Protein AF-A0A835B9L0-F1 (afdb_monomer_lite)

Structure (mmCIF, N/CA/C/O backbone):
data_AF-A0A835B9L0-F1
#
_entry.id   AF-A0A835B9L0-F1
#
loop_
_atom_site.group_PDB
_atom_site.id
_atom_site.type_symbol
_atom_site.label_atom_id
_atom_site.label_alt_id
_atom_site.label_comp_id
_atom_site.label_asym_id
_atom_site.label_entity_id
_atom_site.label_seq_id
_atom_site.pdbx_PDB_ins_code
_atom_site.Cartn_x
_atom_site.Cartn_y
_atom_site.Cartn_z
_atom_site.occupancy
_atom_site.B_iso_or_equiv
_atom_site.auth_seq_id
_atom_site.auth_comp_id
_atom_site.auth_asym_id
_atom_site.auth_atom_id
_atom_site.pdbx_PDB_model_num
ATOM 1 N N . MET A 1 1 ? -8.488 -29.425 7.022 1.00 32.03 1 MET A N 1
ATOM 2 C CA . MET A 1 1 ? -8.833 -28.038 6.633 1.00 32.03 1 MET A CA 1
ATOM 3 C C . MET A 1 1 ? -8.900 -27.228 7.919 1.00 32.03 1 MET A C 1
ATOM 5 O O . MET A 1 1 ? -9.617 -27.643 8.816 1.00 32.03 1 MET A O 1
ATOM 9 N N . SER A 1 2 ? -8.077 -26.191 8.084 1.00 35.22 2 SER A N 1
ATOM 10 C CA . SER A 1 2 ? -7.967 -25.445 9.346 1.00 35.22 2 SER A CA 1
ATOM 11 C C . SER A 1 2 ? -9.107 -24.432 9.491 1.00 35.22 2 SER A C 1
ATOM 13 O O . SER A 1 2 ? -9.286 -23.565 8.639 1.00 35.22 2 SER A O 1
ATOM 15 N N . ALA A 1 3 ? -9.862 -24.547 10.584 1.00 35.94 3 ALA A N 1
ATOM 16 C CA . ALA A 1 3 ? -11.066 -23.780 10.921 1.00 35.94 3 ALA A CA 1
ATOM 17 C C . ALA A 1 3 ? -10.812 -22.307 11.325 1.00 35.94 3 ALA A C 1
ATOM 19 O O . ALA A 1 3 ? -11.635 -21.687 11.987 1.00 35.94 3 ALA A O 1
ATOM 20 N N . SER A 1 4 ? -9.682 -21.720 10.934 1.00 37.81 4 SER A N 1
ATOM 21 C CA . SER A 1 4 ? -9.269 -20.378 11.364 1.00 37.81 4 SER A CA 1
ATOM 22 C C . SER A 1 4 ? -9.733 -19.247 10.437 1.00 37.81 4 SER A C 1
ATOM 24 O O . SER A 1 4 ? -9.329 -18.107 10.627 1.00 37.81 4 SER A O 1
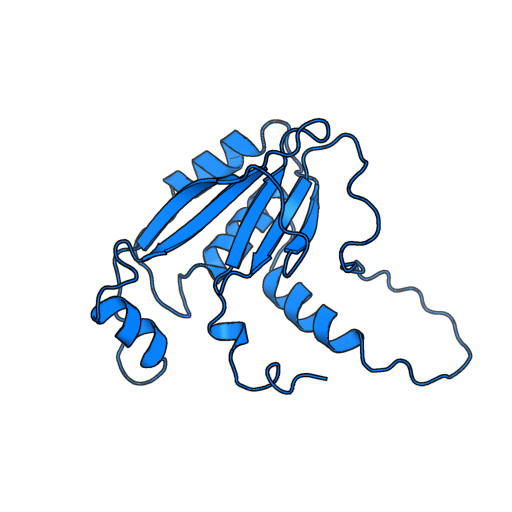ATOM 26 N N . TYR A 1 5 ? -10.544 -19.529 9.414 1.00 41.41 5 TYR A N 1
ATOM 27 C CA . TYR A 1 5 ? -10.918 -18.538 8.391 1.00 41.41 5 TYR A CA 1
ATOM 28 C C . TYR A 1 5 ? -12.298 -17.889 8.595 1.00 41.41 5 TYR A C 1
ATOM 30 O O . TYR A 1 5 ? -12.746 -17.148 7.727 1.00 41.41 5 TYR A O 1
ATOM 38 N N . SER A 1 6 ? -12.941 -18.093 9.752 1.00 41.53 6 SER A N 1
ATOM 39 C CA . SER A 1 6 ? -14.321 -17.629 9.997 1.00 41.53 6 SER A CA 1
ATOM 40 C C . SER A 1 6 ? -14.525 -16.869 11.318 1.00 41.53 6 SER A C 1
ATOM 42 O O . SER A 1 6 ? -15.642 -16.818 11.818 1.00 41.53 6 SER A O 1
ATOM 44 N N . LEU A 1 7 ? -13.476 -16.274 11.895 1.00 43.47 7 LEU A N 1
ATOM 45 C CA . LEU A 1 7 ? -13.557 -15.523 13.161 1.00 43.47 7 LEU A CA 1
ATOM 46 C C . LEU A 1 7 ? -13.043 -14.082 13.019 1.00 43.47 7 LEU A C 1
ATOM 48 O O . LEU A 1 7 ? -12.087 -13.731 13.689 1.00 43.47 7 LEU A O 1
ATOM 52 N N . GLY A 1 8 ? -13.568 -13.257 12.104 1.00 49.78 8 GLY A N 1
ATOM 53 C CA . GLY A 1 8 ? -13.222 -11.814 12.040 1.00 49.78 8 GLY A CA 1
ATOM 54 C C . GLY A 1 8 ? -11.729 -11.460 11.857 1.00 49.78 8 GLY A C 1
ATOM 55 O O . GLY A 1 8 ? -11.364 -10.290 11.844 1.00 49.78 8 GLY A O 1
ATOM 56 N N . LEU A 1 9 ? -10.852 -12.458 11.681 1.00 61.62 9 LEU A N 1
ATOM 57 C CA . LEU A 1 9 ? -9.398 -12.307 11.637 1.00 61.62 9 LEU A CA 1
ATOM 58 C C . LEU A 1 9 ? -8.927 -11.563 10.388 1.00 61.62 9 LEU A C 1
ATOM 60 O O . LEU A 1 9 ? -7.814 -11.061 10.383 1.00 61.62 9 LEU A O 1
ATOM 64 N N . TRP A 1 10 ? -9.743 -11.494 9.332 1.00 67.50 10 TRP A N 1
ATOM 65 C CA . TRP A 1 10 ? -9.425 -10.700 8.140 1.00 67.50 10 TRP A CA 1
ATOM 66 C C . TRP A 1 10 ? -9.291 -9.219 8.480 1.00 67.50 10 TRP A C 1
ATOM 68 O O . TRP A 1 10 ? -8.354 -8.560 8.046 1.00 67.50 10 TRP A O 1
ATOM 78 N N . ASP A 1 11 ? -10.184 -8.718 9.328 1.00 68.69 11 ASP A N 1
ATOM 79 C CA . ASP A 1 11 ? -10.173 -7.316 9.714 1.00 68.69 11 ASP A CA 1
ATOM 80 C C . ASP A 1 11 ? -9.044 -7.039 10.728 1.00 68.69 11 ASP A C 1
ATOM 82 O O . ASP A 1 11 ? -8.704 -5.885 10.959 1.00 68.69 11 ASP A O 1
ATOM 86 N N . LEU A 1 12 ? -8.424 -8.074 11.310 1.00 69.69 12 LEU A N 1
ATOM 87 C CA . LEU A 1 12 ? -7.226 -8.007 12.164 1.00 69.69 12 LEU A CA 1
ATOM 88 C C . LEU A 1 12 ? -5.914 -8.225 11.399 1.00 69.69 12 LEU A C 1
ATOM 90 O O . LEU A 1 12 ? -4.849 -8.055 11.982 1.00 69.69 12 LEU A O 1
ATOM 94 N N . GLN A 1 13 ? -5.970 -8.607 10.122 1.00 80.50 13 GLN A N 1
ATOM 95 C CA . GLN A 1 13 ? -4.768 -8.876 9.341 1.00 80.50 13 GLN A CA 1
ATOM 96 C C . GLN A 1 13 ? -4.045 -7.589 8.977 1.00 80.50 13 GLN A C 1
ATOM 98 O O . GLN A 1 13 ? -4.656 -6.585 8.605 1.00 80.50 13 GLN A O 1
ATOM 103 N N . HIS A 1 14 ? -2.722 -7.674 9.036 1.00 86.25 14 HIS A N 1
ATOM 104 C CA . HIS A 1 14 ? -1.841 -6.620 8.580 1.00 86.25 14 HIS A CA 1
ATOM 105 C C . HIS A 1 14 ? -1.546 -6.796 7.092 1.00 86.25 14 HIS A C 1
ATOM 107 O O . HIS A 1 14 ? -1.108 -7.871 6.679 1.00 86.25 14 HIS A O 1
ATOM 113 N N . PHE A 1 15 ? -1.795 -5.774 6.279 1.00 89.94 15 PHE A N 1
ATOM 114 C CA . PHE A 1 15 ? -1.564 -5.821 4.835 1.00 89.94 15 PHE A CA 1
ATOM 115 C C . PHE A 1 15 ? -0.430 -4.882 4.436 1.00 89.94 15 PHE A C 1
ATOM 117 O O . PHE A 1 15 ? -0.280 -3.791 4.980 1.00 89.94 15 PHE A O 1
ATOM 124 N N . MET A 1 16 ? 0.381 -5.340 3.489 1.00 93.25 16 MET A N 1
ATOM 125 C CA . MET A 1 16 ? 1.539 -4.626 2.967 1.00 93.25 16 MET A CA 1
ATOM 126 C C . MET A 1 16 ? 1.532 -4.685 1.446 1.00 93.25 16 MET A C 1
ATOM 128 O O . MET A 1 16 ? 1.065 -5.662 0.851 1.00 93.25 16 MET A O 1
ATOM 132 N N . VAL A 1 17 ? 2.148 -3.690 0.822 1.00 93.62 17 VAL A N 1
ATOM 133 C CA . VAL A 1 17 ? 2.341 -3.648 -0.627 1.00 93.62 17 VAL A CA 1
ATOM 134 C C . VAL A 1 17 ? 3.772 -4.042 -0.957 1.00 93.62 17 VAL A C 1
ATOM 136 O O . VAL A 1 17 ? 4.722 -3.507 -0.393 1.00 93.62 17 VAL A O 1
ATOM 139 N N . VAL A 1 18 ? 3.928 -4.990 -1.873 1.00 92.12 18 VAL A N 1
ATOM 140 C CA . VAL A 1 18 ? 5.206 -5.505 -2.361 1.00 92.12 18 VAL A CA 1
ATOM 141 C C . VAL A 1 18 ? 5.378 -5.071 -3.811 1.00 92.12 18 VAL A C 1
ATOM 143 O O . VAL A 1 18 ? 4.640 -5.512 -4.691 1.00 92.12 18 VAL A O 1
ATOM 146 N N . LEU A 1 19 ? 6.374 -4.229 -4.059 1.00 90.81 19 LEU A N 1
ATOM 147 C CA . LEU A 1 19 ? 6.743 -3.723 -5.372 1.00 90.81 19 LEU A CA 1
ATOM 148 C C . LEU A 1 19 ? 8.020 -4.418 -5.853 1.00 90.81 19 LEU A C 1
ATOM 150 O O . LEU A 1 19 ? 9.089 -4.287 -5.252 1.00 90.81 19 LEU A O 1
ATOM 154 N N . ARG A 1 20 ? 7.927 -5.151 -6.961 1.00 87.06 20 ARG A N 1
ATOM 155 C CA . ARG A 1 20 ? 9.085 -5.743 -7.636 1.00 87.06 20 ARG A CA 1
ATOM 156 C C . ARG A 1 20 ? 9.475 -4.871 -8.818 1.00 87.06 20 ARG A C 1
ATOM 158 O O . ARG A 1 20 ? 8.756 -4.836 -9.810 1.00 87.06 20 ARG A O 1
ATOM 165 N N . THR A 1 21 ? 10.623 -4.216 -8.712 1.00 80.44 21 THR A N 1
ATOM 166 C CA . THR A 1 21 ? 11.126 -3.267 -9.715 1.00 80.44 21 THR A CA 1
ATOM 167 C C . THR A 1 21 ? 11.870 -3.940 -10.864 1.00 80.44 21 THR A C 1
ATOM 169 O O . THR A 1 21 ? 11.816 -3.457 -11.987 1.00 80.44 21 THR A O 1
ATOM 172 N N . ASP A 1 22 ? 12.524 -5.074 -10.606 1.00 76.88 22 ASP A N 1
ATOM 173 C CA . ASP A 1 22 ? 13.316 -5.795 -11.602 1.00 76.88 22 ASP A CA 1
ATOM 174 C C . ASP A 1 22 ? 12.967 -7.296 -11.574 1.00 76.88 22 ASP A C 1
ATOM 176 O O . ASP A 1 22 ? 13.185 -7.953 -10.551 1.00 76.88 22 ASP A O 1
ATOM 180 N N . PRO A 1 23 ? 12.429 -7.873 -12.666 1.00 69.44 23 PRO A N 1
ATOM 181 C CA . PRO A 1 23 ? 12.124 -9.300 -12.745 1.00 69.44 23 PRO A CA 1
ATOM 182 C C . PRO A 1 23 ? 13.372 -10.196 -12.727 1.00 69.44 23 PRO A C 1
ATOM 184 O O . PRO A 1 23 ? 13.250 -11.379 -12.404 1.00 69.44 23 PRO A O 1
ATOM 187 N N . ALA A 1 24 ? 14.556 -9.666 -13.054 1.00 72.94 24 ALA A N 1
ATOM 188 C CA . ALA A 1 24 ? 15.825 -10.386 -12.970 1.00 72.94 24 ALA A CA 1
ATOM 189 C C . ALA A 1 24 ? 16.374 -10.446 -11.535 1.00 72.94 24 ALA A C 1
ATOM 191 O O . ALA A 1 24 ? 17.231 -11.280 -11.235 1.00 72.94 24 ALA A O 1
ATOM 192 N N . ARG A 1 25 ? 15.871 -9.598 -10.627 1.00 72.06 25 ARG A N 1
ATOM 193 C CA . ARG A 1 25 ? 16.256 -9.588 -9.213 1.00 72.06 25 ARG A CA 1
ATOM 194 C C . ARG A 1 25 ? 15.198 -10.274 -8.362 1.00 72.06 25 ARG A C 1
ATOM 196 O O . ARG A 1 25 ? 13.997 -10.158 -8.572 1.00 72.06 25 ARG A O 1
ATOM 203 N N . THR A 1 26 ? 15.654 -10.966 -7.324 1.00 74.94 26 THR A N 1
ATOM 204 C CA . THR A 1 26 ? 14.757 -11.556 -6.317 1.00 74.94 26 THR A CA 1
ATOM 205 C C . THR A 1 26 ? 14.284 -10.539 -5.282 1.00 74.94 26 THR A C 1
ATOM 207 O O . THR A 1 26 ? 13.394 -10.841 -4.487 1.00 74.94 26 THR A O 1
ATOM 210 N N . GLN A 1 27 ? 14.900 -9.356 -5.264 1.00 83.81 27 GLN A N 1
ATOM 211 C CA . GLN A 1 27 ? 14.599 -8.304 -4.308 1.00 83.81 27 GLN A CA 1
ATOM 212 C C . GLN A 1 27 ? 13.281 -7.607 -4.645 1.00 83.81 27 GLN A C 1
ATOM 214 O O . GLN A 1 27 ? 12.930 -7.436 -5.811 1.00 83.81 27 GLN A O 1
ATOM 219 N N . ALA A 1 28 ? 12.573 -7.181 -3.607 1.00 88.44 28 ALA A N 1
ATOM 220 C CA . ALA A 1 28 ? 11.362 -6.384 -3.735 1.00 88.44 28 ALA A CA 1
ATOM 221 C C . ALA A 1 28 ? 11.334 -5.306 -2.653 1.00 88.44 28 ALA A C 1
ATOM 223 O O . ALA A 1 28 ? 11.839 -5.513 -1.548 1.00 88.44 28 ALA A O 1
ATOM 224 N N . LEU A 1 29 ? 10.737 -4.165 -2.968 1.00 92.19 29 LEU A N 1
ATOM 225 C CA . LEU A 1 29 ? 10.427 -3.129 -1.996 1.00 92.19 29 LEU A CA 1
ATOM 226 C C . LEU A 1 29 ? 9.096 -3.457 -1.333 1.00 92.19 29 LEU A C 1
ATOM 228 O O . LEU A 1 29 ? 8.183 -3.973 -1.971 1.00 92.19 29 LEU A O 1
ATOM 232 N N . VAL A 1 30 ? 8.997 -3.176 -0.043 1.00 93.62 30 VAL A N 1
ATOM 233 C CA . VAL A 1 30 ? 7.777 -3.359 0.731 1.00 93.62 30 VAL A CA 1
ATOM 234 C C . VAL A 1 30 ? 7.437 -2.076 1.436 1.00 93.62 30 VAL A C 1
ATOM 236 O O . VAL A 1 30 ? 8.282 -1.504 2.124 1.00 93.62 30 VAL A O 1
ATOM 239 N N . PHE A 1 31 ? 6.184 -1.692 1.273 1.00 94.62 31 PHE A N 1
ATOM 240 C CA . PHE A 1 31 ? 5.566 -0.533 1.870 1.00 94.62 31 PHE A CA 1
ATOM 241 C C . PHE A 1 31 ? 4.524 -0.999 2.881 1.00 94.62 31 PHE A C 1
ATOM 243 O O . PHE A 1 31 ? 3.730 -1.906 2.612 1.00 94.62 31 PHE A O 1
ATOM 250 N N . ASP A 1 32 ? 4.586 -0.415 4.068 1.00 92.31 32 ASP A N 1
ATOM 251 C CA . ASP A 1 32 ? 3.872 -0.877 5.249 1.00 92.31 32 ASP A CA 1
ATOM 252 C C . ASP A 1 32 ? 3.459 0.336 6.092 1.00 92.31 32 ASP A C 1
ATOM 254 O O . ASP A 1 32 ? 4.303 1.182 6.374 1.00 92.31 32 ASP A O 1
ATOM 258 N N . PHE A 1 33 ? 2.194 0.422 6.506 1.00 92.31 33 PHE A N 1
ATOM 259 C CA . PHE A 1 33 ? 1.713 1.445 7.434 1.00 92.31 33 PHE A CA 1
ATOM 260 C C . PHE A 1 33 ? 1.327 0.807 8.768 1.00 92.31 33 PHE A C 1
ATOM 262 O O . PHE A 1 33 ? 0.400 0.006 8.834 1.00 92.31 33 PHE A O 1
ATOM 269 N N . GLN A 1 34 ? 2.033 1.169 9.837 1.00 89.12 34 GLN A N 1
ATOM 270 C CA . GLN A 1 34 ? 1.886 0.551 11.158 1.00 89.12 34 GLN A CA 1
ATOM 271 C C . GLN A 1 34 ? 2.002 1.593 12.276 1.00 89.12 34 GLN A C 1
ATOM 273 O O . GLN A 1 34 ? 2.543 2.673 12.038 1.00 89.12 34 GLN A O 1
ATOM 278 N N . PRO A 1 35 ? 1.555 1.293 13.508 1.00 84.94 35 PRO A N 1
ATOM 279 C CA . PRO A 1 35 ? 1.843 2.137 14.663 1.00 84.94 35 PRO A CA 1
ATOM 280 C C . PRO A 1 35 ? 3.351 2.363 14.817 1.00 84.94 35 PRO A C 1
ATOM 282 O O . PRO A 1 35 ? 4.148 1.455 14.569 1.00 84.94 35 PRO A O 1
ATOM 285 N N . VAL A 1 36 ? 3.756 3.554 15.264 1.00 84.69 36 VAL A N 1
ATOM 286 C CA . VAL A 1 36 ? 5.169 3.864 15.550 1.00 84.69 36 VAL A CA 1
ATOM 287 C C . VAL A 1 36 ? 5.759 2.833 16.516 1.00 84.69 36 VAL A C 1
ATOM 289 O O . VAL A 1 36 ? 6.843 2.304 16.255 1.00 84.69 36 VAL A O 1
ATOM 292 N N . ASN A 1 37 ? 4.996 2.500 17.562 1.00 77.81 37 ASN A N 1
ATOM 293 C CA . ASN A 1 37 ? 5.313 1.477 18.551 1.00 77.81 37 ASN A CA 1
ATOM 294 C C . ASN A 1 37 ? 4.211 0.405 18.560 1.00 77.81 37 ASN A C 1
ATOM 296 O O . ASN A 1 37 ? 3.188 0.596 19.215 1.00 77.81 37 ASN A O 1
ATOM 300 N N . PRO A 1 38 ? 4.384 -0.721 17.846 1.00 69.19 38 PRO A N 1
ATOM 301 C CA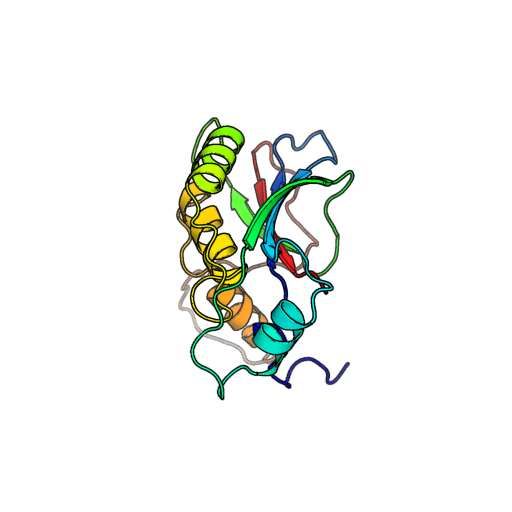 . PRO A 1 38 ? 3.379 -1.785 17.816 1.00 69.19 38 PRO A CA 1
ATOM 302 C C . PRO A 1 38 ? 3.260 -2.542 19.149 1.00 69.19 38 PRO A C 1
ATOM 304 O O . PRO A 1 38 ? 2.229 -3.151 19.410 1.00 69.19 38 PRO A O 1
ATOM 307 N N . GLU A 1 39 ? 4.298 -2.496 19.992 1.00 70.00 39 GLU A N 1
ATOM 308 C CA . GLU A 1 39 ? 4.322 -3.128 21.321 1.00 70.00 39 GLU A CA 1
ATOM 309 C C . GLU A 1 39 ? 3.716 -2.243 22.420 1.00 70.00 39 GLU A C 1
ATOM 311 O O . GLU A 1 39 ? 3.556 -2.689 23.555 1.00 70.00 39 GLU A O 1
ATOM 316 N N . ASP A 1 40 ? 3.376 -0.991 22.099 1.00 69.69 40 ASP A N 1
ATOM 317 C CA . ASP A 1 40 ? 2.741 -0.103 23.062 1.00 69.69 40 ASP A CA 1
ATOM 318 C C . ASP A 1 40 ? 1.321 -0.584 23.391 1.00 69.69 40 ASP A C 1
ATOM 320 O O . ASP A 1 40 ? 0.525 -0.927 22.508 1.00 69.69 40 ASP A O 1
ATOM 324 N N . GLY A 1 41 ? 0.984 -0.569 24.682 1.00 61.88 41 GLY A N 1
ATOM 325 C CA . GLY A 1 41 ? -0.316 -1.022 25.170 1.00 61.88 41 GLY A CA 1
ATOM 326 C C . GLY A 1 41 ? -1.477 -0.245 24.548 1.00 61.88 41 GLY A C 1
ATOM 327 O O . GLY A 1 41 ? -2.530 -0.831 24.314 1.00 61.88 41 GLY A O 1
ATOM 328 N N . GLY A 1 42 ? -1.280 1.035 24.209 1.00 63.12 42 GLY A N 1
ATOM 329 C CA . GLY A 1 42 ? -2.278 1.859 23.525 1.00 63.12 42 GLY A CA 1
ATOM 330 C C . GLY A 1 42 ? -2.588 1.375 22.107 1.00 63.12 42 GLY A C 1
ATOM 331 O O . GLY A 1 42 ? -3.756 1.283 21.729 1.00 63.12 42 GLY A O 1
ATOM 332 N N . ALA A 1 43 ? -1.566 0.979 21.344 1.00 65.62 43 ALA A N 1
ATOM 333 C CA . ALA A 1 43 ? -1.746 0.406 20.011 1.00 65.62 43 ALA A CA 1
ATOM 334 C C . ALA A 1 43 ? -2.475 -0.948 20.074 1.00 65.62 43 ALA A C 1
ATOM 336 O O . ALA A 1 43 ? -3.423 -1.183 19.320 1.00 65.62 43 ALA A O 1
ATOM 337 N N . ALA A 1 44 ? -2.091 -1.811 21.020 1.00 65.94 44 ALA A N 1
ATOM 338 C CA . ALA A 1 44 ? -2.754 -3.096 21.236 1.00 65.94 44 ALA A CA 1
ATOM 339 C C . ALA A 1 44 ? -4.222 -2.924 21.674 1.00 65.94 44 ALA A C 1
ATOM 341 O O . ALA A 1 44 ? -5.112 -3.600 21.152 1.00 65.94 44 ALA A O 1
ATOM 342 N N . LEU A 1 45 ? -4.499 -1.986 22.586 1.00 64.94 45 LEU A N 1
ATOM 343 C CA . LEU A 1 45 ? -5.852 -1.705 23.066 1.00 64.94 45 LEU A CA 1
ATOM 344 C C . LEU A 1 45 ? -6.732 -1.100 21.965 1.00 64.94 45 LEU A C 1
ATOM 346 O O . LEU A 1 45 ? -7.903 -1.455 21.869 1.00 64.94 45 LEU A O 1
ATOM 350 N N . ALA A 1 46 ? -6.191 -0.244 21.093 1.00 65.56 46 ALA A N 1
ATOM 351 C CA . ALA A 1 46 ? -6.922 0.292 19.942 1.00 65.56 46 ALA A CA 1
ATOM 352 C C . ALA A 1 46 ? -7.352 -0.824 18.970 1.00 65.56 46 ALA A C 1
ATOM 354 O O . ALA A 1 46 ? -8.497 -0.860 18.522 1.00 65.56 46 ALA A O 1
ATOM 355 N N . VAL A 1 47 ? -6.469 -1.794 18.705 1.00 65.81 47 VAL A N 1
ATOM 356 C CA . VAL A 1 47 ? -6.767 -2.948 17.837 1.00 65.81 47 VAL A CA 1
ATOM 357 C C . VAL A 1 47 ? -7.784 -3.913 18.460 1.00 65.81 47 VAL A C 1
ATOM 359 O O . VAL A 1 47 ? -8.605 -4.483 17.734 1.00 65.81 47 VAL A O 1
ATOM 362 N N . LEU A 1 48 ? -7.733 -4.111 19.782 1.00 65.19 48 LEU A N 1
ATOM 363 C CA . LEU A 1 48 ? -8.625 -5.018 20.514 1.00 65.19 48 LEU A CA 1
ATOM 364 C C . LEU A 1 48 ? -9.988 -4.399 20.837 1.00 65.19 48 LEU A C 1
ATOM 366 O O . LEU A 1 48 ? -10.993 -5.105 20.836 1.00 65.19 48 LEU A O 1
ATOM 370 N N . SER A 1 49 ? -10.035 -3.095 21.119 1.00 61.03 49 SER A N 1
ATOM 371 C CA . SER A 1 49 ? -11.242 -2.434 21.627 1.00 61.03 49 SER A CA 1
ATOM 372 C C . SER A 1 49 ? -12.330 -2.247 20.578 1.00 61.03 49 SER A C 1
ATOM 374 O O . SER A 1 49 ? -13.469 -2.078 21.001 1.00 61.03 49 SER A O 1
ATOM 376 N N . ARG A 1 50 ? -11.983 -2.284 19.274 1.00 59.78 50 ARG A N 1
ATOM 377 C CA . ARG A 1 50 ? -12.777 -2.405 18.017 1.00 59.78 50 ARG A CA 1
ATOM 378 C C . ARG A 1 50 ? -14.210 -1.855 17.910 1.00 59.78 50 ARG A C 1
ATOM 380 O O . ARG A 1 50 ? -14.813 -2.021 16.855 1.00 59.78 50 ARG A O 1
ATOM 387 N N . SER A 1 51 ? -14.793 -1.256 18.940 1.00 49.00 51 SER A N 1
ATOM 388 C CA . SER A 1 51 ? -16.218 -0.919 19.065 1.00 49.00 51 SER A CA 1
ATOM 389 C C . SER A 1 51 ? -16.599 -0.175 20.364 1.00 49.00 51 SER A C 1
ATOM 391 O O . SER A 1 51 ? -17.756 0.216 20.470 1.00 49.00 51 SER A O 1
ATOM 393 N N . GLN A 1 52 ? -15.727 0.014 21.370 1.00 46.50 52 GLN A N 1
ATOM 394 C CA . GLN A 1 52 ? -16.153 0.614 22.660 1.00 46.50 52 GLN A CA 1
ATOM 395 C C . GLN A 1 52 ? -15.533 1.966 23.034 1.00 46.50 52 GLN A C 1
ATOM 397 O O . GLN A 1 52 ? -16.048 2.620 23.938 1.00 46.50 52 GLN A O 1
ATOM 402 N N . ILE A 1 53 ? -14.481 2.422 22.352 1.00 45.84 53 ILE A N 1
ATOM 403 C CA . ILE A 1 53 ? -13.813 3.695 22.661 1.00 45.84 53 ILE A CA 1
ATOM 404 C C . ILE A 1 53 ? -13.711 4.499 21.358 1.00 45.84 53 ILE A C 1
ATOM 406 O O . ILE A 1 53 ? -13.332 3.906 20.345 1.00 45.84 53 ILE A O 1
ATOM 410 N N . PRO A 1 54 ? -14.071 5.800 21.337 1.00 49.12 54 PRO A N 1
ATOM 411 C CA . PRO A 1 54 ? -13.928 6.629 20.143 1.00 49.12 54 PRO A CA 1
ATOM 412 C C . PRO A 1 54 ? -12.491 6.531 19.635 1.00 49.12 54 PRO A C 1
ATOM 414 O O . PRO A 1 54 ? -11.567 6.735 20.419 1.00 49.12 54 PRO A O 1
ATOM 417 N N . ALA A 1 55 ? -12.354 6.152 18.358 1.00 55.84 55 ALA A N 1
ATOM 418 C CA . ALA A 1 55 ? -11.132 6.055 17.562 1.00 55.84 55 ALA A CA 1
ATOM 419 C C . ALA A 1 55 ? -9.900 6.654 18.259 1.00 55.84 55 ALA A C 1
ATOM 421 O O . ALA A 1 55 ? -9.607 7.843 18.127 1.00 55.84 55 ALA A O 1
ATOM 422 N N . MET A 1 56 ? -9.190 5.836 19.042 1.00 62.84 56 MET A N 1
ATOM 423 C CA . MET A 1 56 ? -7.933 6.263 19.642 1.00 62.84 56 MET A CA 1
ATOM 424 C C . MET A 1 56 ? -6.943 6.457 18.497 1.00 62.84 56 MET A C 1
ATOM 426 O O . MET A 1 56 ? -6.453 5.484 17.926 1.00 62.84 56 MET A O 1
ATOM 430 N N . VAL A 1 57 ? -6.703 7.717 18.131 1.00 70.81 57 VAL A N 1
ATOM 431 C CA . VAL A 1 57 ? -5.727 8.076 17.105 1.00 70.81 57 VAL A CA 1
ATOM 432 C C . VAL A 1 57 ? -4.345 7.761 17.663 1.00 70.81 57 VAL A C 1
ATOM 434 O O . VAL A 1 57 ? -3.896 8.380 18.629 1.00 70.81 57 VAL A O 1
ATOM 437 N N . VAL A 1 58 ? -3.674 6.784 17.065 1.00 79.12 58 VAL A N 1
ATOM 438 C CA . VAL A 1 58 ? -2.295 6.423 17.400 1.00 79.12 58 VAL A CA 1
ATOM 439 C C . VAL A 1 58 ? -1.376 7.042 16.356 1.00 79.12 58 VAL A C 1
ATOM 441 O O . VAL A 1 58 ? -1.738 7.177 15.189 1.00 79.12 58 VAL A O 1
ATOM 444 N N . SER A 1 59 ? -0.164 7.426 16.751 1.00 84.19 59 SER A N 1
ATOM 445 C CA . SER A 1 59 ? 0.838 7.831 15.769 1.00 84.19 59 SER A CA 1
ATOM 446 C C . SER A 1 59 ? 1.256 6.613 14.940 1.00 84.19 59 SER A C 1
ATOM 448 O O . SER A 1 59 ? 1.787 5.632 15.468 1.00 84.19 59 SER A O 1
ATOM 450 N N . GLY A 1 60 ? 0.967 6.660 13.645 1.00 87.94 60 GLY A N 1
ATOM 451 C CA . GLY A 1 60 ? 1.380 5.698 12.637 1.00 87.94 60 GLY A CA 1
ATOM 452 C C . GLY A 1 60 ? 2.608 6.167 11.866 1.00 87.94 60 GLY A C 1
ATOM 453 O O . GLY A 1 60 ? 2.960 7.345 11.848 1.00 87.94 60 GLY A O 1
ATOM 454 N N . VAL A 1 61 ? 3.263 5.224 11.203 1.00 92.31 61 VAL A N 1
ATOM 455 C CA . VAL A 1 61 ? 4.426 5.460 10.356 1.00 92.31 61 VAL A CA 1
ATOM 456 C C . VAL A 1 61 ? 4.343 4.579 9.121 1.00 92.31 61 VAL A C 1
ATOM 458 O O . VAL A 1 61 ? 4.076 3.378 9.214 1.00 92.31 61 VAL A O 1
ATOM 461 N N . VAL A 1 62 ? 4.605 5.175 7.959 1.00 94.31 62 VAL A N 1
ATOM 462 C CA . VAL A 1 62 ? 4.842 4.420 6.732 1.00 94.31 62 VAL A CA 1
ATOM 463 C C . VAL A 1 62 ? 6.308 4.000 6.708 1.00 94.31 62 VAL A C 1
ATOM 465 O O . VAL A 1 62 ? 7.211 4.828 6.814 1.00 94.31 62 VAL A O 1
ATOM 468 N N . ARG A 1 63 ? 6.568 2.698 6.603 1.00 92.50 63 ARG A N 1
ATOM 469 C CA . ARG A 1 63 ? 7.911 2.132 6.491 1.00 92.50 63 ARG A CA 1
ATOM 470 C C . ARG A 1 63 ? 8.113 1.524 5.116 1.00 92.50 63 ARG A C 1
ATOM 472 O O . ARG A 1 63 ? 7.319 0.702 4.661 1.00 92.50 63 ARG A O 1
ATOM 479 N N . ARG A 1 64 ? 9.255 1.857 4.518 1.00 93.94 64 ARG A N 1
ATOM 480 C CA . ARG A 1 64 ? 9.781 1.197 3.327 1.00 93.94 64 ARG A CA 1
ATOM 481 C C . ARG A 1 64 ? 10.921 0.260 3.709 1.00 93.94 64 ARG A C 1
ATOM 483 O O . ARG A 1 64 ? 11.841 0.659 4.421 1.00 93.94 64 ARG A O 1
ATOM 490 N N . ARG A 1 65 ? 10.888 -0.983 3.231 1.00 92.62 65 ARG A N 1
ATOM 491 C CA . ARG A 1 65 ? 11.958 -1.973 3.451 1.00 92.62 65 ARG A CA 1
ATOM 492 C C . ARG A 1 65 ? 12.234 -2.806 2.210 1.00 92.62 65 ARG A C 1
ATOM 494 O O . ARG A 1 65 ? 11.348 -3.021 1.394 1.00 92.62 65 ARG A O 1
ATOM 501 N N . THR A 1 66 ? 13.446 -3.340 2.110 1.00 91.31 66 THR A N 1
ATOM 502 C CA . THR A 1 66 ? 13.826 -4.256 1.029 1.00 91.31 66 THR A CA 1
ATOM 503 C C . THR A 1 66 ? 13.718 -5.698 1.504 1.00 91.31 66 THR A C 1
ATOM 505 O O . THR A 1 66 ? 14.382 -6.107 2.457 1.00 91.31 66 THR A O 1
ATOM 508 N N . LEU A 1 67 ? 12.912 -6.499 0.816 1.00 86.94 67 LEU A N 1
ATOM 509 C CA . LEU A 1 67 ? 12.906 -7.947 0.962 1.00 86.94 67 LEU A CA 1
ATOM 510 C C . LEU A 1 67 ? 13.931 -8.577 0.025 1.00 86.94 67 LEU A C 1
ATOM 512 O O . LEU A 1 67 ? 14.055 -8.198 -1.136 1.00 86.94 67 LEU A O 1
ATOM 516 N N . ARG A 1 68 ? 14.632 -9.602 0.520 1.00 84.88 68 ARG A N 1
ATOM 517 C CA . ARG A 1 68 ? 15.553 -10.419 -0.292 1.00 84.88 68 ARG A CA 1
ATOM 518 C C . ARG A 1 68 ? 14.821 -11.314 -1.294 1.00 84.88 68 ARG A C 1
ATOM 520 O O . ARG A 1 68 ? 15.396 -11.679 -2.320 1.00 84.88 68 ARG A O 1
ATOM 527 N N . ARG A 1 69 ? 13.593 -11.703 -0.942 1.00 81.62 69 ARG A N 1
ATOM 528 C CA . ARG A 1 69 ? 12.721 -12.593 -1.702 1.00 81.62 69 ARG A CA 1
ATOM 529 C C . ARG A 1 69 ? 11.260 -12.302 -1.369 1.00 81.62 69 ARG A C 1
ATOM 531 O O . ARG A 1 69 ? 10.931 -12.061 -0.208 1.00 81.62 69 ARG A O 1
ATOM 538 N N . ILE A 1 70 ? 10.401 -12.380 -2.380 1.00 79.38 70 ILE A N 1
ATOM 539 C CA . ILE A 1 70 ? 8.948 -12.278 -2.223 1.00 79.38 70 ILE A CA 1
ATOM 540 C C . ILE A 1 70 ? 8.410 -13.544 -1.534 1.00 79.38 70 ILE A C 1
ATOM 542 O O . ILE A 1 70 ? 8.784 -14.649 -1.937 1.00 79.38 70 ILE A O 1
ATOM 546 N N . PRO A 1 71 ? 7.555 -13.422 -0.505 1.00 79.25 71 PRO A N 1
ATOM 547 C CA . PRO A 1 71 ? 6.977 -14.581 0.164 1.00 79.25 71 PRO A CA 1
ATOM 548 C C . PRO A 1 71 ? 6.078 -15.413 -0.758 1.00 79.25 71 PRO A C 1
ATOM 550 O O . PRO A 1 71 ? 5.204 -14.884 -1.438 1.00 79.25 71 PRO A O 1
ATOM 553 N N . ASP A 1 72 ? 6.222 -16.738 -0.700 1.00 74.31 72 ASP A N 1
ATOM 554 C CA . ASP A 1 72 ? 5.415 -17.670 -1.507 1.00 74.31 72 ASP A CA 1
ATOM 555 C C . ASP A 1 72 ? 4.010 -17.924 -0.910 1.00 74.31 72 ASP A C 1
ATOM 557 O O . ASP A 1 72 ? 3.193 -18.652 -1.476 1.00 74.31 72 ASP A O 1
ATOM 561 N N . ARG A 1 73 ? 3.722 -17.382 0.280 1.00 76.31 73 ARG A N 1
ATOM 562 C CA . ARG A 1 73 ? 2.459 -17.570 1.008 1.00 76.31 73 ARG A CA 1
ATOM 563 C C . ARG A 1 73 ? 1.875 -16.224 1.398 1.00 76.31 73 ARG A C 1
ATOM 565 O O . ARG A 1 73 ? 2.622 -15.310 1.726 1.00 76.31 73 ARG A O 1
ATOM 572 N N . ARG A 1 74 ? 0.536 -16.148 1.417 1.00 81.00 74 ARG A N 1
ATOM 573 C CA . ARG A 1 74 ? -0.227 -14.929 1.754 1.00 81.00 74 ARG A CA 1
ATOM 574 C C . ARG A 1 74 ? 0.167 -13.717 0.905 1.00 81.00 74 ARG A C 1
ATOM 576 O O . ARG A 1 74 ? 0.056 -12.588 1.362 1.00 81.00 74 ARG A O 1
ATOM 583 N N . CYS A 1 75 ? 0.657 -13.970 -0.304 1.00 82.44 75 CYS A N 1
ATOM 584 C CA . CYS A 1 75 ? 1.044 -12.956 -1.264 1.00 82.44 75 CYS A CA 1
ATOM 585 C C . CYS A 1 75 ? 0.194 -13.146 -2.519 1.00 82.44 75 CYS A C 1
ATOM 587 O O . CYS A 1 75 ? 0.106 -14.262 -3.043 1.00 82.44 75 CYS A O 1
ATOM 589 N N . TRP A 1 76 ? -0.450 -12.074 -2.966 1.00 86.62 76 TRP A N 1
ATOM 590 C CA . TRP A 1 76 ? -1.334 -12.064 -4.124 1.00 86.62 76 TRP A CA 1
ATOM 591 C C . TRP A 1 76 ? -0.833 -11.043 -5.132 1.00 86.62 76 TRP A C 1
ATOM 593 O O . TRP A 1 76 ? -0.643 -9.880 -4.788 1.00 86.62 76 TRP A O 1
ATOM 603 N N . PHE A 1 77 ? -0.633 -11.480 -6.373 1.00 85.81 77 PHE A N 1
ATOM 604 C CA . PHE A 1 77 ? -0.320 -10.583 -7.478 1.00 85.81 77 PHE A CA 1
ATOM 605 C C . PHE A 1 77 ? -1.542 -9.727 -7.803 1.00 85.81 77 PHE A C 1
ATOM 607 O O . PHE A 1 77 ? -2.627 -10.278 -7.975 1.00 85.81 77 PHE A O 1
ATOM 614 N N . VAL A 1 78 ? -1.358 -8.410 -7.872 1.00 85.69 78 VAL A N 1
ATOM 615 C CA . VAL A 1 78 ? -2.440 -7.450 -8.126 1.00 85.69 78 VAL A CA 1
ATOM 616 C C . VAL A 1 78 ? -2.411 -6.936 -9.551 1.00 85.69 78 VAL A C 1
ATOM 618 O O . VAL A 1 78 ? -3.455 -6.835 -10.182 1.00 85.69 78 VAL A O 1
ATOM 621 N N . GLY A 1 79 ? -1.224 -6.659 -10.080 1.00 85.44 79 GLY A N 1
ATOM 622 C CA . GLY A 1 79 ? -1.111 -6.120 -11.421 1.00 85.44 79 GLY A CA 1
ATOM 623 C C . GLY A 1 79 ? 0.278 -5.598 -11.738 1.00 85.44 79 GLY A C 1
ATOM 624 O O . GLY A 1 79 ? 1.240 -5.779 -10.984 1.00 85.44 79 GLY A O 1
ATOM 625 N N . HIS A 1 80 ? 0.355 -4.948 -12.890 1.00 85.62 80 HIS A N 1
ATOM 626 C CA . HIS A 1 80 ? 1.532 -4.231 -13.351 1.00 85.62 80 HIS A CA 1
ATOM 627 C C . HIS A 1 80 ? 1.365 -2.742 -13.077 1.00 85.62 80 HIS A C 1
ATOM 629 O O . HIS A 1 80 ? 0.246 -2.234 -13.103 1.00 85.62 80 HIS A O 1
ATOM 635 N N . CYS A 1 81 ? 2.473 -2.058 -12.803 1.00 84.19 81 CYS A N 1
ATOM 636 C CA . CYS A 1 81 ? 2.436 -0.619 -12.585 1.00 84.19 81 CYS A CA 1
ATOM 637 C C . CYS A 1 81 ? 2.234 0.121 -13.911 1.00 84.19 81 CYS A C 1
ATOM 639 O O . CYS A 1 81 ? 2.841 -0.243 -14.920 1.00 84.19 81 CYS A O 1
ATOM 641 N N . SER A 1 82 ? 1.385 1.145 -13.888 1.00 73.38 82 SER A N 1
ATOM 642 C CA . SER A 1 82 ? 0.982 1.906 -15.075 1.00 73.38 82 SER A CA 1
ATOM 643 C C . SER A 1 82 ? 2.066 2.873 -15.570 1.00 73.38 82 SER A C 1
ATOM 645 O O . SER A 1 82 ? 2.100 3.180 -16.760 1.00 73.38 82 SER A O 1
ATOM 647 N N . ASP A 1 83 ? 2.956 3.322 -14.673 1.00 64.12 83 ASP A N 1
ATOM 648 C CA . ASP A 1 83 ? 3.947 4.380 -14.914 1.00 64.12 83 ASP A CA 1
ATOM 649 C C . ASP A 1 83 ? 5.409 3.905 -14.877 1.00 64.12 83 ASP A C 1
ATOM 651 O O . ASP A 1 83 ? 5.768 2.922 -14.222 1.00 64.12 83 ASP A O 1
ATOM 655 N N . GLY A 1 84 ? 6.267 4.658 -15.578 1.00 66.44 84 GLY A N 1
ATOM 656 C CA . GLY A 1 84 ? 7.701 4.389 -15.750 1.00 66.44 84 GLY A CA 1
ATOM 657 C C . GLY A 1 84 ? 8.565 4.542 -14.492 1.00 66.44 84 GLY A C 1
ATOM 658 O O . GLY A 1 84 ? 9.702 4.077 -14.500 1.00 66.44 84 GLY A O 1
ATOM 659 N N . ASP A 1 85 ? 8.032 5.124 -13.412 1.00 82.75 85 ASP A N 1
ATOM 660 C CA . ASP A 1 85 ? 8.698 5.191 -12.105 1.00 82.75 85 ASP A CA 1
ATOM 661 C C . ASP A 1 85 ? 7.730 4.869 -10.955 1.00 82.75 85 ASP A C 1
ATOM 663 O O . ASP A 1 85 ? 7.291 5.715 -10.177 1.00 82.75 85 ASP A O 1
ATOM 667 N N . ALA A 1 86 ? 7.368 3.591 -10.858 1.00 87.69 86 ALA A N 1
ATOM 668 C CA . ALA A 1 86 ? 6.514 3.087 -9.786 1.00 87.69 86 ALA A CA 1
ATOM 669 C C . ALA A 1 86 ? 7.119 3.261 -8.380 1.00 87.69 86 ALA A C 1
ATOM 671 O O . ALA A 1 86 ? 6.391 3.200 -7.392 1.00 87.69 86 ALA A O 1
ATOM 672 N N . VAL A 1 87 ? 8.444 3.415 -8.276 1.00 90.50 87 VAL A N 1
ATOM 673 C CA . VAL A 1 87 ? 9.115 3.602 -6.985 1.00 90.50 87 VAL A CA 1
ATOM 674 C C . VAL A 1 87 ? 8.920 5.034 -6.513 1.00 90.50 87 VAL A C 1
ATOM 676 O O . VAL A 1 87 ? 8.469 5.217 -5.388 1.00 90.50 87 VAL A O 1
ATOM 679 N N . ASP A 1 88 ? 9.180 6.018 -7.376 1.00 91.56 88 ASP A N 1
ATOM 680 C CA . ASP A 1 88 ? 8.960 7.435 -7.071 1.00 91.56 88 ASP A CA 1
ATOM 681 C C . ASP A 1 88 ? 7.486 7.717 -6.750 1.00 91.56 88 ASP A C 1
ATOM 683 O O . ASP A 1 88 ? 7.173 8.348 -5.741 1.00 91.56 88 ASP A O 1
ATOM 687 N N . ALA A 1 89 ? 6.559 7.140 -7.523 1.00 91.94 89 ALA A N 1
ATOM 688 C CA . ALA A 1 89 ? 5.128 7.250 -7.242 1.00 91.94 89 ALA A CA 1
ATOM 689 C C . ALA A 1 89 ? 4.755 6.686 -5.856 1.00 91.94 89 ALA A C 1
ATOM 691 O O . ALA A 1 89 ? 3.969 7.294 -5.123 1.00 91.94 89 ALA A O 1
ATOM 692 N N . ALA A 1 90 ? 5.336 5.543 -5.474 1.00 93.00 90 ALA A N 1
ATOM 693 C CA . ALA A 1 90 ? 5.103 4.929 -4.170 1.00 93.00 90 ALA A CA 1
ATOM 694 C C . ALA A 1 90 ? 5.730 5.734 -3.022 1.00 93.00 90 ALA A C 1
ATOM 696 O O . ALA A 1 90 ? 5.100 5.890 -1.972 1.00 93.00 90 ALA A O 1
ATOM 697 N N . ASP A 1 91 ? 6.941 6.257 -3.214 1.00 94.25 91 ASP A N 1
ATOM 698 C CA . ASP A 1 91 ? 7.637 7.091 -2.233 1.00 94.25 91 ASP A CA 1
ATOM 699 C C . ASP A 1 91 ? 6.864 8.402 -2.012 1.00 94.25 91 ASP A C 1
ATOM 701 O O . ASP A 1 91 ? 6.491 8.707 -0.880 1.00 94.25 91 ASP A O 1
ATOM 705 N N . ARG A 1 92 ? 6.479 9.105 -3.085 1.00 94.88 92 ARG A N 1
ATOM 706 C CA . ARG A 1 92 ? 5.691 10.343 -3.008 1.00 94.88 92 ARG A CA 1
ATOM 707 C C . ARG A 1 92 ? 4.342 10.135 -2.326 1.00 94.88 92 ARG A C 1
ATOM 709 O O . ARG A 1 92 ? 3.944 10.958 -1.502 1.00 94.88 92 ARG A O 1
ATOM 716 N N . PHE A 1 93 ? 3.632 9.052 -2.649 1.00 94.81 93 PHE A N 1
ATOM 717 C CA . PHE A 1 93 ? 2.384 8.706 -1.961 1.00 94.81 93 PHE A CA 1
ATOM 718 C C . PHE A 1 93 ? 2.620 8.482 -0.463 1.00 94.81 93 PHE A C 1
ATOM 720 O O . PHE A 1 93 ? 1.874 8.990 0.370 1.00 94.81 93 PHE A O 1
ATOM 727 N N . SER A 1 94 ? 3.686 7.757 -0.123 1.00 94.69 94 SER A N 1
ATOM 728 C CA . SER A 1 94 ? 4.043 7.426 1.258 1.00 94.69 94 SER A CA 1
ATOM 729 C C . SER A 1 94 ? 4.429 8.648 2.088 1.00 94.69 94 SER A C 1
ATOM 731 O O . SER A 1 94 ? 4.072 8.714 3.259 1.00 94.69 94 SER A O 1
ATOM 733 N N . GLU A 1 95 ? 5.121 9.620 1.493 1.00 94.88 95 GLU A N 1
ATOM 734 C CA . GLU A 1 95 ? 5.509 10.875 2.150 1.00 94.88 95 GLU A CA 1
ATOM 735 C C . GLU A 1 95 ? 4.309 11.763 2.500 1.00 94.88 95 GLU A C 1
ATOM 737 O O . GLU A 1 95 ? 4.327 12.453 3.517 1.00 94.88 95 GLU A O 1
ATOM 742 N N . HIS A 1 96 ? 3.261 11.735 1.674 1.00 95.19 96 HIS A N 1
ATOM 743 C CA . HIS A 1 96 ? 2.054 12.543 1.874 1.00 95.19 96 HIS A CA 1
ATOM 744 C C . HIS A 1 96 ? 0.959 11.806 2.657 1.00 95.19 96 HIS A C 1
ATOM 746 O O . HIS A 1 96 ? -0.094 12.388 2.926 1.00 95.19 96 HIS A O 1
ATOM 752 N N . TRP A 1 97 ? 1.178 10.538 3.016 1.00 94.50 97 TRP A N 1
ATOM 753 C CA . TRP A 1 97 ? 0.196 9.753 3.753 1.00 94.50 97 TRP A CA 1
ATOM 754 C C . TRP A 1 97 ? 0.032 10.294 5.184 1.00 94.50 97 TRP A C 1
ATOM 756 O O . TRP A 1 97 ? 1.029 10.421 5.904 1.00 94.50 97 TRP A O 1
ATOM 766 N N . PRO A 1 98 ? -1.199 10.601 5.638 1.00 92.50 98 PRO A N 1
ATOM 767 C CA . PRO A 1 98 ? -1.426 11.064 7.002 1.00 92.50 98 PRO A CA 1
ATOM 768 C C . PRO A 1 98 ? -0.892 10.063 8.037 1.00 92.50 98 PRO A C 1
ATOM 770 O O . PRO A 1 98 ? -1.030 8.855 7.898 1.00 92.50 98 PRO A O 1
ATOM 773 N N . THR A 1 99 ? -0.284 10.536 9.121 1.00 90.81 99 THR A N 1
ATOM 774 C CA . THR A 1 99 ? 0.281 9.641 10.151 1.00 90.81 99 THR A CA 1
ATOM 775 C C . THR A 1 99 ? -0.696 9.330 11.281 1.00 90.81 99 THR A C 1
ATOM 777 O O . THR A 1 99 ? -0.382 8.524 12.150 1.00 90.81 99 THR A O 1
ATOM 780 N N . GLY A 1 100 ? -1.887 9.935 11.292 1.00 87.31 100 GLY A N 1
ATOM 781 C CA . GLY A 1 100 ? -2.938 9.608 12.255 1.00 87.31 100 GLY A CA 1
ATOM 782 C C . GLY A 1 100 ? -3.513 8.226 11.963 1.00 87.31 100 GLY A C 1
ATOM 783 O O . GLY A 1 100 ? -4.331 8.081 11.063 1.00 87.31 100 GLY A O 1
ATOM 784 N N . LEU A 1 101 ? -3.073 7.202 12.690 1.00 83.88 101 LEU A N 1
ATOM 785 C CA . LEU A 1 101 ? -3.558 5.839 12.517 1.00 83.88 101 LEU A CA 1
ATOM 786 C C . LEU A 1 101 ? -4.845 5.650 13.314 1.00 83.88 101 LEU A C 1
ATOM 788 O O . LEU A 1 101 ? -4.865 5.839 14.532 1.00 83.88 101 LEU A O 1
ATOM 792 N N . VAL A 1 102 ? -5.898 5.223 12.621 1.00 84.69 102 VAL A N 1
ATOM 793 C CA . VAL A 1 102 ? -7.191 4.877 13.212 1.00 84.69 102 VAL A CA 1
ATOM 794 C C . VAL A 1 102 ? -7.593 3.496 12.725 1.00 84.69 102 VAL A C 1
ATOM 796 O O . VAL A 1 102 ? -7.868 3.294 11.545 1.00 84.69 102 VAL A O 1
ATOM 799 N N . VAL A 1 103 ? -7.632 2.526 13.637 1.00 79.44 103 VAL A N 1
ATOM 800 C CA . VAL A 1 103 ? -7.996 1.147 13.290 1.00 79.44 103 VAL A CA 1
ATOM 801 C C . VAL A 1 103 ? -9.430 1.111 12.758 1.00 79.44 103 VAL A C 1
ATOM 803 O O . VAL A 1 103 ? -10.365 1.456 13.472 1.00 79.44 103 VAL A O 1
ATOM 806 N N . GLY A 1 104 ? -9.596 0.649 11.519 1.00 76.69 104 GLY A N 1
ATOM 807 C CA . GLY A 1 104 ? -10.883 0.531 10.832 1.00 76.69 104 GLY A CA 1
ATOM 808 C C . GLY A 1 104 ? -11.274 1.722 9.953 1.00 76.69 104 GLY A C 1
ATOM 809 O O . GLY A 1 104 ? -12.199 1.563 9.163 1.00 76.69 104 GLY A O 1
ATOM 810 N N . GLU A 1 105 ? -10.584 2.864 10.052 1.00 83.25 105 GLU A N 1
ATOM 811 C CA . GLU A 1 105 ? -10.895 4.075 9.263 1.00 83.25 105 GLU A CA 1
ATOM 812 C C . GLU A 1 105 ? -9.693 4.631 8.487 1.00 83.25 105 GLU A C 1
ATOM 814 O O . GLU A 1 105 ? -9.853 5.168 7.394 1.00 83.25 105 GLU A O 1
ATOM 819 N N . HIS A 1 106 ? -8.497 4.553 9.070 1.00 88.56 106 HIS A N 1
ATOM 820 C CA . HIS A 1 106 ? -7.253 5.011 8.467 1.00 88.56 106 HIS A CA 1
ATOM 821 C C . HIS A 1 106 ? -6.106 4.122 8.960 1.00 88.56 106 HIS A C 1
ATOM 823 O O . HIS A 1 106 ? -5.322 4.493 9.841 1.00 88.56 106 HIS A O 1
ATOM 829 N N . ASP A 1 107 ? -6.057 2.895 8.440 1.00 86.88 107 ASP A N 1
ATOM 830 C CA . ASP A 1 107 ? -5.077 1.883 8.837 1.00 86.88 107 ASP A CA 1
ATOM 831 C C . ASP A 1 107 ? -4.328 1.263 7.644 1.00 86.88 107 ASP A C 1
ATOM 833 O O . ASP A 1 107 ? -4.329 1.783 6.525 1.00 86.88 107 ASP A O 1
ATOM 837 N N . CYS A 1 108 ? -3.599 0.170 7.890 1.00 89.38 108 CYS A N 1
ATOM 838 C CA . CYS A 1 108 ? -2.800 -0.504 6.867 1.00 89.38 108 CYS A CA 1
ATOM 839 C C . CYS A 1 108 ? -3.624 -0.960 5.653 1.00 89.38 108 CYS A C 1
ATOM 841 O O . CYS A 1 108 ? -3.079 -1.074 4.550 1.00 89.38 108 CYS A O 1
ATOM 843 N N . ARG A 1 109 ? -4.930 -1.201 5.825 1.00 90.38 109 ARG A N 1
ATOM 844 C CA . ARG A 1 109 ? -5.839 -1.612 4.750 1.00 90.38 109 ARG A CA 1
ATOM 845 C C . ARG A 1 109 ? -6.116 -0.452 3.804 1.00 90.38 109 ARG A C 1
ATOM 847 O O . ARG A 1 109 ? -6.034 -0.636 2.589 1.00 90.38 109 ARG A O 1
ATOM 854 N N . ASP A 1 110 ? -6.382 0.728 4.353 1.00 92.00 110 ASP A N 1
ATOM 855 C CA . ASP A 1 110 ? -6.617 1.949 3.579 1.00 92.00 110 ASP A CA 1
ATOM 856 C C . ASP A 1 110 ? -5.354 2.368 2.836 1.00 92.00 110 ASP A C 1
ATOM 858 O O . ASP A 1 110 ? -5.402 2.616 1.630 1.00 92.00 110 ASP A O 1
ATOM 862 N N . TYR A 1 111 ? -4.205 2.314 3.518 1.00 93.75 111 TYR A N 1
ATOM 863 C CA . TYR A 1 111 ? -2.905 2.553 2.894 1.00 93.75 111 TYR A CA 1
ATOM 864 C C . TYR A 1 111 ? -2.647 1.586 1.730 1.00 93.75 111 TYR A C 1
ATOM 866 O O . TYR A 1 111 ? -2.269 2.007 0.637 1.00 93.75 111 TYR A O 1
ATOM 874 N N . THR A 1 112 ? -2.899 0.288 1.934 1.00 93.88 112 THR A N 1
ATOM 875 C CA . THR A 1 112 ? -2.715 -0.736 0.896 1.00 93.88 112 THR A CA 1
ATOM 876 C C . THR A 1 112 ? -3.613 -0.480 -0.312 1.00 93.88 112 THR A C 1
ATOM 878 O O . THR A 1 112 ? -3.134 -0.533 -1.442 1.00 93.88 112 THR A O 1
ATOM 881 N N . ASN A 1 113 ? -4.901 -0.192 -0.097 1.00 93.56 113 ASN A N 1
ATOM 882 C CA . ASN A 1 113 ? -5.827 0.108 -1.189 1.00 93.56 113 ASN A CA 1
ATOM 883 C C . ASN A 1 113 ? -5.414 1.380 -1.945 1.00 93.56 113 ASN A C 1
ATOM 885 O O . ASN A 1 113 ? -5.373 1.351 -3.171 1.00 93.56 113 ASN A O 1
ATOM 889 N N . GLY A 1 114 ? -5.071 2.458 -1.233 1.00 94.31 114 GLY A N 1
ATOM 890 C CA . GLY A 1 114 ? -4.679 3.729 -1.845 1.00 94.31 114 GLY A CA 1
ATOM 891 C C . GLY A 1 114 ? -3.387 3.626 -2.656 1.00 94.31 114 GLY A C 1
ATOM 892 O O . GLY A 1 114 ? -3.329 4.098 -3.790 1.00 94.31 114 GLY A O 1
ATOM 893 N N . LEU A 1 115 ? -2.371 2.941 -2.124 1.00 94.44 115 LEU A N 1
ATOM 894 C CA . LEU A 1 115 ? -1.106 2.753 -2.834 1.00 94.44 115 LEU A CA 1
ATOM 895 C C . LEU A 1 115 ? -1.283 1.881 -4.084 1.00 94.44 115 LEU A C 1
ATOM 897 O O . LEU A 1 115 ? -0.729 2.175 -5.141 1.00 94.44 115 LEU A O 1
ATOM 901 N N . VAL A 1 116 ? -2.076 0.814 -3.986 1.00 92.50 116 VAL A N 1
ATOM 902 C CA . VAL A 1 116 ? -2.407 -0.034 -5.137 1.00 92.50 116 VAL A CA 1
ATOM 903 C C . VAL A 1 116 ? -3.170 0.751 -6.205 1.00 92.50 116 VAL A C 1
ATOM 905 O O . VAL A 1 116 ? -2.840 0.631 -7.386 1.00 92.50 116 VAL A O 1
ATOM 908 N N . GLU A 1 117 ? -4.134 1.578 -5.805 1.00 93.06 117 GLU A N 1
ATOM 909 C CA . GLU A 1 117 ? -4.905 2.421 -6.720 1.00 93.06 117 GLU A CA 1
ATOM 910 C C . GLU A 1 117 ? -4.004 3.410 -7.468 1.00 93.06 117 GLU A C 1
ATOM 912 O O . GLU A 1 117 ? -4.107 3.513 -8.687 1.00 93.06 117 GLU A O 1
ATOM 917 N N . VAL A 1 118 ? -3.067 4.073 -6.782 1.00 92.50 118 VAL A N 1
ATOM 918 C CA . VAL A 1 118 ? -2.112 4.994 -7.425 1.00 92.50 118 VAL A CA 1
ATOM 919 C C . VAL A 1 118 ? -1.202 4.267 -8.416 1.00 92.50 118 VAL A C 1
ATOM 921 O O . VAL A 1 118 ? -0.937 4.780 -9.499 1.00 92.50 118 VAL A O 1
ATOM 924 N N . LEU A 1 119 ? -0.727 3.068 -8.071 1.00 91.06 119 LEU A N 1
ATOM 925 C CA . LEU A 1 119 ? 0.260 2.357 -8.886 1.00 91.06 119 LEU A CA 1
ATOM 926 C C . LEU A 1 119 ? -0.340 1.575 -10.059 1.00 91.06 119 LEU A C 1
ATOM 928 O O . LEU A 1 119 ? 0.350 1.361 -11.053 1.00 91.06 119 LEU A O 1
ATOM 932 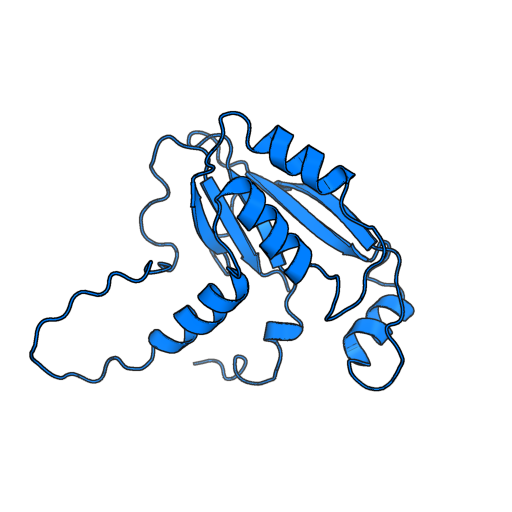N N . THR A 1 1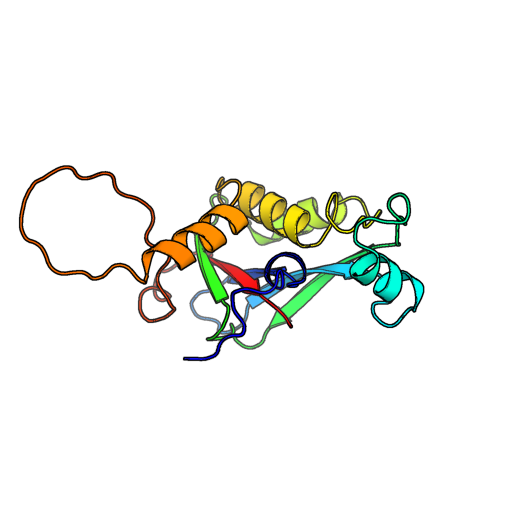20 ? -1.580 1.099 -9.935 1.00 88.88 120 THR A N 1
ATOM 933 C CA . THR A 1 120 ? -2.202 0.174 -10.906 1.00 88.88 120 THR A CA 1
ATOM 934 C C . THR A 1 120 ? -3.556 0.644 -11.430 1.00 88.88 120 THR A C 1
ATOM 936 O O . THR A 1 120 ? -4.039 0.113 -12.424 1.00 88.88 120 THR A O 1
ATOM 939 N N . GLY A 1 121 ? -4.192 1.620 -10.776 1.00 88.75 121 GLY A N 1
ATOM 940 C CA . GLY A 1 121 ? -5.575 2.026 -11.043 1.00 88.75 121 GLY A CA 1
ATOM 941 C C . GLY A 1 121 ? -6.638 1.104 -10.431 1.00 88.75 121 GLY A C 1
ATOM 942 O O . GLY A 1 121 ? -7.826 1.428 -10.486 1.00 88.75 121 GLY A O 1
ATOM 943 N N . GLU A 1 122 ? -6.245 -0.023 -9.831 1.00 86.81 122 GLU A N 1
ATOM 944 C CA . GLU A 1 122 ? -7.168 -0.983 -9.223 1.00 86.81 122 GLU A CA 1
ATOM 945 C C . GLU A 1 122 ? -7.703 -0.473 -7.881 1.00 86.81 122 GLU A C 1
ATOM 947 O O . GLU A 1 122 ? -6.945 -0.155 -6.964 1.00 86.81 122 GLU A O 1
ATOM 952 N N . LYS A 1 123 ? -9.031 -0.444 -7.736 1.00 88.44 123 LYS A N 1
ATOM 953 C CA . LYS A 1 123 ? -9.706 0.043 -6.524 1.00 88.44 123 LYS A CA 1
ATOM 954 C C . LYS A 1 123 ? -10.208 -1.110 -5.664 1.00 88.44 123 LYS A C 1
ATOM 956 O O . LYS A 1 123 ? -10.612 -2.151 -6.178 1.00 88.44 123 LYS A O 1
ATOM 961 N N . ARG A 1 124 ? -10.264 -0.892 -4.344 1.00 84.25 124 ARG A N 1
ATOM 962 C CA . ARG A 1 124 ? -10.846 -1.833 -3.357 1.00 84.25 124 ARG A CA 1
ATOM 963 C C . ARG A 1 124 ? -10.258 -3.251 -3.458 1.00 84.25 124 ARG A C 1
ATOM 965 O O . ARG A 1 124 ? -10.955 -4.246 -3.257 1.00 84.25 124 ARG A O 1
ATOM 972 N N . VAL A 1 125 ? -8.960 -3.357 -3.746 1.00 87.06 125 VAL A N 1
ATOM 973 C CA . VAL A 1 125 ? -8.282 -4.641 -3.985 1.00 87.06 125 VAL A CA 1
ATOM 974 C C . VAL A 1 125 ? -8.423 -5.607 -2.816 1.00 87.06 125 VAL A C 1
ATOM 976 O O . VAL A 1 125 ? -8.620 -6.799 -3.040 1.00 87.06 125 VAL A O 1
ATOM 979 N N . LEU A 1 126 ? -8.404 -5.126 -1.571 1.00 87.69 126 LEU A N 1
ATOM 980 C CA . LEU A 1 126 ? -8.585 -6.002 -0.411 1.00 87.69 126 LEU A CA 1
ATOM 981 C C . LEU A 1 126 ? -9.979 -6.648 -0.353 1.00 87.69 126 LEU A C 1
ATOM 983 O O . LEU A 1 126 ? -10.100 -7.794 0.081 1.00 87.69 126 LEU A O 1
ATOM 987 N N . GLU A 1 127 ? -11.024 -5.969 -0.828 1.00 86.56 127 GLU A N 1
ATOM 988 C CA . GLU A 1 127 ? -12.365 -6.554 -0.932 1.00 86.56 127 GLU A CA 1
ATOM 989 C C . GLU A 1 127 ? -12.450 -7.576 -2.064 1.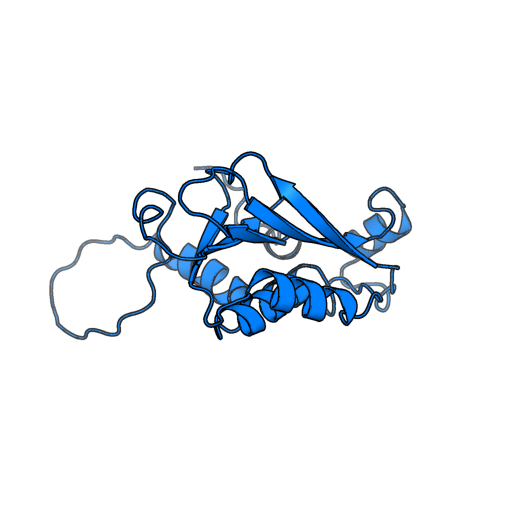00 86.56 127 GLU A C 1
ATOM 991 O O . GLU A 1 127 ? -13.063 -8.635 -1.901 1.00 86.56 127 GLU A O 1
ATOM 996 N N . THR A 1 128 ? -11.788 -7.300 -3.190 1.00 84.94 128 THR A N 1
ATOM 997 C CA . THR A 1 128 ? -11.668 -8.246 -4.304 1.00 84.94 128 THR A CA 1
ATOM 998 C C . THR A 1 128 ? -10.914 -9.503 -3.872 1.00 84.94 128 THR A C 1
ATOM 1000 O O . THR A 1 128 ? -11.365 -10.612 -4.150 1.00 84.94 128 THR A O 1
ATOM 1003 N N . LEU A 1 129 ? -9.826 -9.367 -3.108 1.00 82.62 129 LEU A N 1
ATOM 1004 C CA . LEU A 1 129 ? -9.085 -10.495 -2.532 1.00 82.62 129 LEU A CA 1
ATOM 1005 C C . LEU A 1 129 ? -9.932 -11.278 -1.517 1.00 82.62 129 LEU A C 1
ATOM 1007 O O . LEU A 1 129 ? -9.927 -12.514 -1.529 1.00 82.62 129 LEU A O 1
ATOM 1011 N N . ARG A 1 130 ? -10.715 -10.578 -0.684 1.00 81.94 130 ARG A N 1
ATOM 1012 C CA . ARG A 1 130 ? -11.669 -11.193 0.253 1.00 81.94 130 ARG A CA 1
ATOM 1013 C C . ARG A 1 130 ? -12.745 -11.990 -0.491 1.00 81.94 130 ARG A C 1
ATOM 1015 O O . ARG A 1 130 ? -13.017 -13.129 -0.115 1.00 81.94 130 ARG A O 1
ATOM 1022 N N . SER A 1 131 ? -13.292 -11.448 -1.576 1.00 76.38 131 SER A N 1
ATOM 1023 C CA . SER A 1 131 ? -14.378 -12.053 -2.369 1.00 76.38 131 SER A CA 1
ATOM 1024 C C . SER A 1 131 ? -13.896 -13.173 -3.304 1.00 76.38 131 SER A C 1
ATOM 1026 O O . SER A 1 131 ? -14.555 -14.199 -3.474 1.00 76.38 131 SER A O 1
ATOM 1028 N N . GLY A 1 132 ? -12.699 -13.034 -3.877 1.00 63.88 132 GLY A N 1
ATOM 1029 C CA . GLY A 1 132 ? -12.043 -14.072 -4.677 1.00 63.88 132 GLY A CA 1
ATOM 1030 C C . GLY A 1 132 ? -11.650 -15.294 -3.843 1.00 63.88 132 GLY A C 1
ATOM 1031 O O . GLY A 1 132 ? -11.639 -16.419 -4.340 1.00 63.88 132 GLY A O 1
ATOM 1032 N N . SER A 1 133 ? -11.413 -15.112 -2.539 1.00 49.75 133 SER A N 1
ATOM 1033 C CA . SER A 1 133 ? -11.232 -16.231 -1.608 1.00 49.75 133 SER A CA 1
ATOM 1034 C C . SER A 1 133 ? -12.523 -17.032 -1.366 1.00 49.75 133 SER A C 1
ATOM 1036 O O . SER A 1 133 ? -12.455 -18.217 -1.032 1.00 49.75 133 SER A O 1
ATOM 1038 N N . SER A 1 134 ? -13.698 -16.425 -1.590 1.00 36.25 134 SER A N 1
ATOM 1039 C CA . SER A 1 134 ? -15.016 -17.041 -1.376 1.00 36.25 134 SER A CA 1
ATOM 1040 C C . SER A 1 134 ? -15.479 -17.925 -2.541 1.00 36.25 134 SER A C 1
ATOM 1042 O O . SER A 1 134 ? -16.368 -18.752 -2.361 1.00 36.25 134 SER A O 1
ATOM 1044 N N . THR A 1 135 ? -14.879 -17.803 -3.731 1.00 31.98 135 THR A N 1
ATOM 1045 C CA . THR A 1 135 ? -15.275 -18.573 -4.930 1.00 31.98 135 THR A CA 1
ATOM 1046 C C . THR A 1 135 ? -14.454 -19.847 -5.164 1.00 31.98 135 THR A C 1
ATOM 1048 O O . THR A 1 135 ? -14.774 -20.631 -6.055 1.00 31.98 135 THR A O 1
ATOM 1051 N N . ALA A 1 136 ? -13.471 -20.157 -4.311 1.00 32.88 136 ALA A N 1
ATOM 1052 C CA . ALA A 1 136 ? -12.690 -21.396 -4.402 1.00 32.88 136 ALA A CA 1
ATOM 1053 C C . ALA A 1 136 ? -13.342 -22.633 -3.732 1.00 32.88 136 ALA A C 1
ATOM 1055 O O . ALA A 1 136 ? -12.709 -23.686 -3.658 1.00 32.88 136 ALA A O 1
ATOM 1056 N N . SER A 1 137 ? -14.590 -22.551 -3.247 1.00 31.17 137 SER A N 1
ATOM 1057 C CA . SER A 1 137 ? -15.263 -23.649 -2.521 1.00 31.17 137 SER A CA 1
ATOM 1058 C C . SER A 1 137 ? -16.626 -24.085 -3.080 1.00 31.17 137 SER A C 1
ATOM 1060 O O . SER A 1 137 ? -17.341 -24.838 -2.422 1.00 31.17 137 SER A O 1
ATOM 1062 N N . ALA A 1 138 ? -16.967 -23.730 -4.322 1.00 33.41 138 ALA A N 1
ATOM 1063 C CA . ALA A 1 138 ? -18.153 -24.263 -5.004 1.00 33.41 138 ALA A CA 1
ATOM 1064 C C . ALA A 1 138 ? -17.815 -24.927 -6.349 1.00 33.41 138 ALA A C 1
ATOM 1066 O O . ALA A 1 138 ? -18.474 -24.714 -7.360 1.00 33.41 138 ALA A O 1
ATOM 1067 N N . GLY A 1 139 ? -16.818 -25.814 -6.353 1.00 29.70 139 GLY A N 1
ATOM 1068 C CA . GLY A 1 139 ? -16.606 -26.784 -7.430 1.00 29.70 139 GLY A CA 1
ATOM 1069 C C . GLY A 1 139 ? -17.627 -27.928 -7.393 1.00 29.70 139 GLY A C 1
ATOM 1070 O O . GLY A 1 139 ? -17.246 -29.096 -7.392 1.00 29.70 139 GLY A O 1
ATOM 1071 N N . ARG A 1 140 ? -18.931 -27.626 -7.334 1.00 28.83 140 ARG A N 1
ATOM 1072 C CA . ARG A 1 140 ? -19.973 -28.624 -7.600 1.00 28.83 140 ARG A CA 1
ATOM 1073 C C . ARG A 1 140 ? -20.127 -28.710 -9.114 1.00 28.83 140 ARG A C 1
ATOM 1075 O O . ARG A 1 140 ? -20.640 -27.793 -9.744 1.00 28.83 140 ARG A O 1
ATOM 1082 N N . ARG A 1 141 ? -19.674 -29.836 -9.679 1.00 37.91 141 ARG A N 1
ATOM 1083 C CA . ARG A 1 141 ? -20.023 -30.332 -11.022 1.00 37.91 141 ARG A CA 1
ATOM 1084 C C . ARG A 1 141 ? -21.417 -29.845 -11.438 1.00 37.91 141 ARG A C 1
ATOM 1086 O O . ARG A 1 141 ? -22.394 -30.288 -10.835 1.00 37.91 141 ARG A O 1
ATOM 1093 N N . ARG A 1 142 ? -21.513 -29.077 -12.527 1.00 30.25 142 ARG A N 1
ATOM 1094 C CA . ARG A 1 142 ? -22.545 -29.278 -13.555 1.00 30.25 142 ARG A CA 1
ATOM 1095 C C . ARG A 1 142 ? -22.246 -28.513 -14.845 1.00 30.25 142 ARG A C 1
ATOM 1097 O O . ARG A 1 142 ? -21.784 -27.384 -14.839 1.00 30.25 142 ARG A O 1
ATOM 1104 N N . ARG A 1 143 ? -22.487 -29.242 -15.935 1.00 36.66 143 ARG A N 1
ATOM 1105 C CA . ARG A 1 143 ? -22.414 -28.868 -17.349 1.00 36.66 143 ARG A CA 1
ATOM 1106 C C . ARG A 1 143 ? -23.244 -27.621 -17.673 1.00 36.66 143 ARG A C 1
ATOM 1108 O O . ARG A 1 143 ? -24.393 -27.555 -17.252 1.00 36.66 143 ARG A O 1
ATOM 1115 N N . GLY A 1 144 ? -22.718 -26.827 -18.607 1.00 30.25 144 GLY A N 1
ATOM 1116 C CA . GLY A 1 144 ? -23.497 -26.186 -19.671 1.00 30.25 144 GLY A CA 1
ATOM 1117 C C . GLY A 1 144 ? -23.748 -24.687 -19.511 1.00 30.25 144 GLY A C 1
ATOM 1118 O O . GLY A 1 144 ? -24.318 -24.266 -18.516 1.00 30.25 144 GLY A O 1
ATOM 1119 N N . GLY A 1 145 ? -23.415 -23.926 -20.560 1.00 29.31 145 GLY A N 1
ATOM 1120 C CA . GLY A 1 145 ? -24.095 -22.665 -20.878 1.00 29.31 145 GLY A CA 1
ATOM 1121 C C . GLY A 1 145 ? -23.276 -21.387 -20.704 1.00 29.31 145 GLY A C 1
ATOM 1122 O O . GLY A 1 145 ? -23.238 -20.805 -19.632 1.00 29.31 145 GLY A O 1
ATOM 1123 N N . SER A 1 146 ? -22.669 -20.966 -21.812 1.00 36.84 146 SER A N 1
ATOM 1124 C CA . SER A 1 146 ? -22.208 -19.621 -22.187 1.00 36.84 146 SER A CA 1
ATOM 1125 C C . SER A 1 146 ? -22.759 -18.422 -21.389 1.00 36.84 146 SER A C 1
ATOM 1127 O O . SER A 1 146 ? -23.948 -18.130 -21.474 1.00 36.84 146 SER A O 1
ATOM 1129 N N . ALA A 1 147 ? -21.861 -17.671 -20.741 1.00 31.23 147 ALA A N 1
ATOM 1130 C CA . ALA A 1 147 ? -21.840 -16.201 -20.679 1.00 31.23 147 ALA A CA 1
ATOM 1131 C C . ALA A 1 147 ? -20.529 -15.761 -19.998 1.00 31.23 147 ALA A C 1
ATOM 1133 O O . ALA A 1 147 ? -20.367 -15.859 -18.783 1.00 31.23 147 ALA A O 1
ATOM 1134 N N . SER A 1 148 ? -19.555 -15.338 -20.798 1.00 29.00 148 SER A N 1
ATOM 1135 C CA . SER A 1 148 ? -18.239 -14.879 -20.355 1.00 29.00 148 SER A CA 1
ATOM 1136 C C . SER A 1 148 ? -18.308 -13.454 -19.801 1.00 29.00 148 SER A C 1
ATOM 1138 O O . SER A 1 148 ? -18.331 -12.490 -20.562 1.00 29.00 148 SER A O 1
ATOM 1140 N N . LEU A 1 149 ? -18.300 -13.335 -18.472 1.00 28.77 149 LEU A N 1
ATOM 1141 C CA . LEU A 1 149 ? -17.838 -12.146 -17.756 1.00 28.77 149 LEU A CA 1
ATOM 1142 C C . LEU A 1 149 ? -16.472 -12.484 -17.155 1.00 28.77 149 LEU A C 1
ATOM 1144 O O . LEU A 1 149 ? -16.363 -13.291 -16.231 1.00 28.77 149 LEU A O 1
ATOM 1148 N N . SER A 1 150 ? -15.422 -11.922 -17.746 1.00 26.81 150 SER A N 1
ATOM 1149 C CA . SER A 1 150 ? -14.040 -12.124 -17.319 1.00 26.81 150 SER A CA 1
ATOM 1150 C C . SER A 1 150 ? -13.788 -11.354 -16.023 1.00 26.81 150 SER A C 1
ATOM 1152 O O . SER A 1 150 ? -13.527 -10.156 -16.052 1.00 26.81 150 SER A O 1
ATOM 1154 N N . PHE A 1 151 ? -13.873 -12.032 -14.881 1.00 29.14 151 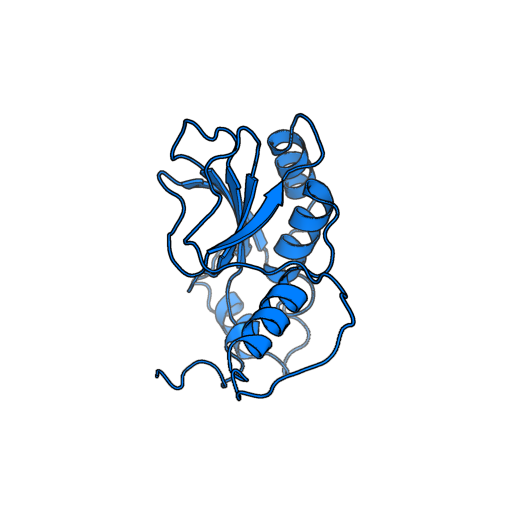PHE A N 1
ATOM 1155 C CA . PHE A 1 151 ? -13.342 -11.518 -13.618 1.00 29.14 151 PHE A CA 1
ATOM 1156 C C . PHE A 1 151 ? -11.835 -11.811 -13.542 1.00 29.14 151 PHE A C 1
ATOM 1158 O O . PHE A 1 151 ? -11.422 -12.906 -13.945 1.00 29.14 151 PHE A O 1
ATOM 1165 N N . PRO A 1 152 ? -10.996 -10.893 -13.023 1.00 34.50 152 PRO A N 1
ATOM 1166 C CA . PRO A 1 152 ? -9.580 -11.170 -12.827 1.00 34.50 152 PRO A CA 1
ATOM 1167 C C . PRO A 1 152 ? -9.427 -12.299 -11.802 1.00 34.50 152 PRO A C 1
ATOM 1169 O O . PRO A 1 152 ? -9.700 -12.154 -10.610 1.00 34.50 152 PRO A O 1
ATOM 1172 N N . SER A 1 153 ? -9.020 -13.470 -12.289 1.00 37.47 153 SER A N 1
ATOM 1173 C CA . SER A 1 153 ? -8.720 -14.632 -11.461 1.00 37.47 153 SER A CA 1
ATOM 1174 C C . SER A 1 153 ? -7.413 -14.376 -10.711 1.00 37.47 153 SER A C 1
ATOM 1176 O O . SER A 1 153 ? -6.328 -14.623 -11.243 1.00 37.47 153 SER A O 1
ATOM 1178 N N . PHE A 1 154 ? -7.513 -13.896 -9.469 1.00 40.06 154 PHE A N 1
ATOM 1179 C CA . PHE A 1 154 ? -6.390 -13.808 -8.535 1.00 40.06 154 PHE A CA 1
ATOM 1180 C C . PHE A 1 154 ? -5.863 -15.216 -8.243 1.00 40.06 154 PHE A C 1
ATOM 1182 O O . PHE A 1 154 ? -6.344 -15.944 -7.372 1.00 40.06 154 PHE A O 1
ATOM 1189 N N . SER A 1 155 ? -4.886 -15.633 -9.039 1.00 40.88 155 SER A N 1
ATOM 1190 C CA . SER A 1 155 ? -4.310 -16.966 -8.964 1.00 40.88 155 SER A CA 1
ATOM 1191 C C . SER A 1 155 ? -3.439 -17.082 -7.712 1.00 40.88 155 SER A C 1
ATOM 1193 O O . SER A 1 155 ? -2.586 -16.234 -7.450 1.00 40.88 155 SER A O 1
ATOM 1195 N N . ARG A 1 156 ? -3.614 -18.168 -6.946 1.00 42.44 156 ARG A N 1
ATOM 1196 C CA . ARG A 1 156 ? -2.591 -18.634 -5.992 1.00 42.44 156 ARG A CA 1
ATOM 1197 C C . ARG A 1 156 ? -1.248 -18.771 -6.729 1.00 42.44 156 ARG A C 1
ATOM 1199 O O . ARG A 1 156 ? -1.258 -19.115 -7.913 1.00 42.44 156 ARG A O 1
ATOM 1206 N N . PRO A 1 157 ? -0.102 -18.523 -6.066 1.00 39.31 157 PRO A N 1
ATOM 1207 C CA . PRO A 1 157 ? 1.179 -18.374 -6.741 1.00 39.31 157 PRO A CA 1
ATOM 1208 C C . PRO A 1 157 ? 1.610 -19.723 -7.311 1.00 39.31 157 PRO A C 1
ATOM 1210 O O . PRO A 1 157 ? 2.169 -20.572 -6.623 1.00 39.31 157 PRO A O 1
ATOM 1213 N N . SER A 1 158 ? 1.302 -19.967 -8.575 1.00 39.59 158 SER A N 1
ATOM 1214 C CA . SER A 1 158 ? 1.896 -21.076 -9.320 1.00 39.59 158 SER A CA 1
ATOM 1215 C C . SER A 1 158 ? 2.216 -20.713 -10.761 1.00 39.59 158 SER A C 1
ATOM 1217 O O . SER A 1 158 ? 3.016 -21.406 -11.370 1.00 39.59 158 SER A O 1
ATOM 1219 N N . PHE A 1 159 ? 1.714 -19.607 -11.306 1.00 39.44 159 PHE A N 1
ATOM 1220 C CA . PHE A 1 159 ? 2.010 -19.233 -12.686 1.00 39.44 159 PHE A CA 1
ATOM 1221 C C . PHE A 1 159 ? 2.024 -17.707 -12.839 1.00 39.44 159 PHE A C 1
ATOM 1223 O O . PHE A 1 159 ? 1.150 -17.043 -12.300 1.00 39.44 159 PHE A O 1
ATOM 1230 N N . SER A 1 160 ? 2.995 -17.179 -13.596 1.00 47.59 160 SER A N 1
ATOM 1231 C CA . SER A 1 160 ? 3.072 -15.786 -14.091 1.00 47.59 160 SER A CA 1
ATOM 1232 C C . SER A 1 160 ? 3.889 -14.735 -13.306 1.00 47.59 160 SER A C 1
ATOM 1234 O O . SER A 1 160 ? 3.538 -13.562 -13.291 1.00 47.59 160 SER A O 1
ATOM 1236 N N . TRP A 1 161 ? 5.051 -15.079 -12.741 1.00 50.00 161 TRP A N 1
ATOM 1237 C CA . TRP A 1 161 ? 6.023 -14.058 -12.273 1.00 50.00 161 TRP A CA 1
ATOM 1238 C C . TRP A 1 161 ? 7.082 -13.689 -13.329 1.00 50.00 161 TRP A C 1
ATOM 1240 O O . TRP A 1 161 ? 8.003 -12.922 -13.045 1.00 50.00 161 TRP A O 1
ATOM 1250 N N . ARG A 1 162 ? 6.994 -14.271 -14.531 1.00 45.41 162 ARG A N 1
ATOM 1251 C CA . ARG A 1 162 ? 8.062 -14.320 -15.543 1.00 45.41 162 ARG A CA 1
ATOM 1252 C C . ARG A 1 162 ? 7.798 -13.369 -16.721 1.00 45.41 162 ARG A C 1
ATOM 1254 O O . ARG A 1 162 ? 8.005 -13.747 -17.867 1.00 45.41 162 ARG A O 1
ATOM 1261 N N . THR A 1 163 ? 7.301 -12.166 -16.449 1.00 51.12 163 THR A N 1
ATOM 1262 C CA . THR A 1 163 ? 7.127 -11.115 -17.463 1.00 51.12 163 THR A CA 1
ATOM 1263 C C . THR A 1 163 ? 7.959 -9.886 -17.099 1.00 51.12 163 THR A C 1
ATOM 1265 O O . THR A 1 163 ? 8.225 -9.621 -15.925 1.00 51.12 163 THR A O 1
ATOM 1268 N N . SER A 1 164 ? 8.439 -9.191 -18.129 1.00 48.34 164 SER A N 1
ATOM 1269 C CA . SER A 1 164 ? 9.537 -8.214 -18.120 1.00 48.34 164 SER A CA 1
ATOM 1270 C C . SER A 1 164 ? 9.223 -6.851 -17.474 1.00 48.34 164 SER A C 1
ATOM 1272 O O . SER A 1 164 ? 9.834 -5.855 -17.848 1.00 48.34 164 SER A O 1
ATOM 1274 N N . SER A 1 165 ? 8.279 -6.778 -16.531 1.00 63.03 165 SER A N 1
ATOM 1275 C CA . SER A 1 165 ? 7.717 -5.508 -16.043 1.00 63.03 165 SER A CA 1
ATOM 1276 C C . SER A 1 165 ? 7.715 -5.392 -14.519 1.00 63.03 165 SER A C 1
ATOM 1278 O O . SER A 1 165 ? 7.740 -6.401 -13.801 1.00 63.03 165 SER A O 1
ATOM 1280 N N . VAL A 1 166 ? 7.634 -4.144 -14.041 1.00 71.69 166 VAL A N 1
ATOM 1281 C CA . VAL A 1 166 ? 7.390 -3.817 -12.633 1.00 71.69 166 VAL A CA 1
ATOM 1282 C C . VAL A 1 166 ? 6.061 -4.441 -12.205 1.00 71.69 166 VAL A C 1
ATOM 1284 O O . VAL A 1 166 ? 5.042 -4.307 -12.888 1.00 71.69 166 VAL A O 1
ATOM 1287 N N . ALA A 1 167 ? 6.088 -5.190 -11.107 1.00 80.00 167 ALA A N 1
ATOM 1288 C CA . ALA A 1 167 ? 4.959 -5.984 -10.633 1.00 80.00 167 ALA A CA 1
ATOM 1289 C C . ALA A 1 167 ? 4.588 -5.598 -9.203 1.00 80.00 167 ALA A C 1
ATOM 1291 O O . ALA A 1 167 ? 5.467 -5.432 -8.354 1.00 80.00 167 ALA A O 1
ATOM 1292 N N . LEU A 1 168 ? 3.284 -5.521 -8.940 1.00 81.12 168 LEU A N 1
ATOM 1293 C CA . LEU A 1 168 ? 2.731 -5.201 -7.633 1.00 81.12 168 LEU A CA 1
ATOM 1294 C C . LEU A 1 168 ? 2.033 -6.416 -7.026 1.00 81.12 168 LEU A C 1
ATOM 1296 O O . LEU A 1 168 ? 1.316 -7.163 -7.697 1.00 81.12 168 LEU A O 1
ATOM 1300 N N . SER A 1 169 ? 2.242 -6.636 -5.735 1.00 81.12 169 SER A N 1
ATOM 1301 C CA . SER A 1 169 ? 1.578 -7.688 -4.972 1.00 81.12 169 SER A CA 1
ATOM 1302 C C . SER A 1 169 ? 1.163 -7.190 -3.596 1.00 81.12 169 SER A C 1
ATOM 1304 O O . SER A 1 169 ? 1.806 -6.317 -3.027 1.00 81.12 169 SER A O 1
ATOM 1306 N N . VAL A 1 170 ? 0.110 -7.776 -3.037 1.00 80.06 170 VAL A N 1
ATOM 1307 C CA . VAL A 1 170 ? -0.322 -7.531 -1.658 1.00 80.06 170 VAL A CA 1
ATOM 1308 C C . VAL A 1 170 ? 0.101 -8.713 -0.800 1.00 80.06 170 VAL A C 1
ATOM 1310 O O . VAL A 1 170 ? -0.120 -9.865 -1.172 1.00 80.06 170 VAL A O 1
ATOM 1313 N N . LEU A 1 171 ? 0.728 -8.434 0.338 1.00 79.38 171 LEU A N 1
ATOM 1314 C CA . LEU A 1 171 ? 1.177 -9.418 1.315 1.00 79.38 171 LEU A CA 1
ATOM 1315 C C . LEU A 1 171 ? 0.393 -9.245 2.616 1.00 79.38 171 LEU A C 1
ATOM 1317 O O . LEU A 1 171 ? 0.353 -8.155 3.173 1.00 79.38 171 LEU A O 1
ATOM 1321 N N . CYS A 1 172 ? -0.186 -10.329 3.124 1.00 77.94 172 CYS A N 1
ATOM 1322 C CA . CYS A 1 172 ? -0.789 -10.363 4.453 1.00 77.94 172 CYS A CA 1
ATOM 1323 C C . CYS A 1 172 ? 0.229 -10.880 5.485 1.00 77.94 172 CYS A C 1
ATOM 1325 O O . CYS A 1 172 ? 0.653 -12.043 5.435 1.00 77.94 172 CYS A O 1
ATOM 1327 N N . GLY A 1 173 ? 0.614 -9.999 6.410 1.00 65.88 173 GLY A N 1
ATOM 1328 C CA . GLY A 1 173 ? 1.390 -10.292 7.612 1.00 65.88 173 GLY A CA 1
ATOM 1329 C C . GLY A 1 173 ? 0.561 -10.978 8.704 1.00 65.88 173 GLY A C 1
ATOM 1330 O O . GLY A 1 173 ? -0.662 -11.095 8.602 1.00 65.88 173 GLY A O 1
ATOM 1331 N N . TYR A 1 174 ? 1.255 -11.489 9.720 1.00 48.06 174 TYR A N 1
ATOM 1332 C CA . TYR A 1 174 ? 0.650 -11.976 10.962 1.00 48.06 174 TYR A CA 1
ATOM 1333 C C . TYR A 1 174 ? 0.672 -10.879 12.013 1.00 48.06 174 TYR A C 1
ATOM 1335 O O . TYR A 1 174 ? 1.659 -10.110 11.995 1.00 48.06 174 TYR A O 1
#

Secondary structure (DSSP, 8-state):
--STTSSSTTTT-EEEEEEE--TT-S-EEEEEEEES-TTSHHHHHHHHHTTSSS---EEEEEEEEEESS--SSSEEEEEE-SSTTHHHHHHHHHHHS--EEBTTTBSHHHHHHHHHHHHH---SHHHHHHHHTTSTT-------------------SSS---SSS-EEEEEEE-

Organism: NCBI:txid1010633

pLDDT: mean 71.01, std 21.5, range [26.81, 95.19]

Sequence (174 aa):
MSASYSLGLWDLQHFMVVLRTDPARTQALVFDFQPVNPEDGGAALAVLSRSQIPAMVVSGVVRRRTLRRIPDRRCWFVGHCSDGDAVDAADRFSEHWPTGLVVGEHDCRDYTNGLVEVLTGEKRVLETLRSGSSTASAGRRRRGGSASLSFPSFSRPSFSWRTSSVALSVLCGY

Radius of gyration: 17.73 Å; chains: 1; bounding box: 40×43×47 Å

Foldseek 3Di:
DDPPPPDCCLLVWFKKKWKDAFLVAQKIKIKGKAAPDCPDPLNVCLSVVVPDDPFPFGFIAIDIDMDRHDDLPQKWWDWFFPDPCLPVQLVVLRVPQDRGDGRPPRHNQVNNQVSCCSGPVDHPVSVVVVVLVVPPPPPDDDDDDDDDDDDPNRDRPDDDSPDGGITMMMGIDD